Protein AF-A0A4V1RIG8-F1 (afdb_monomer_lite)

pLDDT: mean 75.15, std 14.85, range [46.91, 94.62]

Organism: NCBI:txid2316527

Foldseek 3Di:
DVLLVVLCVQLVVCVVVVVNVSNVVSVVVSVCVVVVVL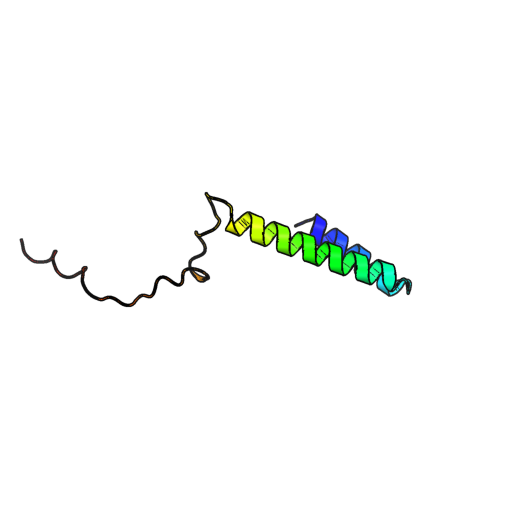VVQLPPPVRNPVPPVVDPPDPPDDDDPPPPPDD

Structure (mmCIF, N/CA/C/O backbone):
data_AF-A0A4V1RIG8-F1
#
_entry.id   AF-A0A4V1RIG8-F1
#
loop_
_atom_site.group_PDB
_atom_site.id
_atom_site.type_symbol
_atom_site.label_atom_id
_atom_site.label_alt_id
_atom_site.label_comp_id
_atom_site.label_asym_id
_atom_site.label_entity_id
_atom_site.label_seq_id
_atom_site.pdbx_PDB_ins_code
_atom_site.Cartn_x
_atom_site.Cartn_y
_atom_site.Cartn_z
_atom_site.occupancy
_atom_site.B_iso_or_equiv
_atom_site.auth_seq_id
_atom_site.auth_comp_id
_atom_site.auth_asym_id
_atom_site.auth_atom_id
_atom_site.pdbx_PDB_model_num
ATOM 1 N N . MET A 1 1 ? 2.302 7.254 -7.825 1.00 76.75 1 MET A N 1
ATOM 2 C CA . MET A 1 1 ? 2.723 7.133 -6.407 1.00 76.75 1 MET A CA 1
ATOM 3 C C . MET A 1 1 ? 1.693 7.656 -5.403 1.00 76.75 1 MET A C 1
ATOM 5 O O . MET A 1 1 ? 1.269 6.871 -4.568 1.00 76.75 1 MET A O 1
ATOM 9 N N . ILE A 1 2 ? 1.224 8.911 -5.485 1.00 88.44 2 ILE A N 1
ATOM 10 C CA . ILE A 1 2 ? 0.257 9.494 -4.517 1.00 88.44 2 ILE A CA 1
ATOM 11 C C . ILE A 1 2 ? -1.008 8.634 -4.320 1.00 88.44 2 ILE A C 1
ATOM 13 O O . ILE A 1 2 ? -1.435 8.417 -3.191 1.00 88.44 2 ILE A O 1
ATOM 17 N N . LEU A 1 3 ? -1.571 8.086 -5.402 1.00 85.62 3 LEU A N 1
ATOM 18 C CA . LEU A 1 3 ? -2.774 7.243 -5.340 1.00 85.62 3 LEU A CA 1
ATOM 19 C C . LEU A 1 3 ? -2.570 5.944 -4.544 1.00 85.62 3 LEU A C 1
ATOM 21 O O . LEU A 1 3 ? -3.487 5.493 -3.865 1.00 85.62 3 LEU A O 1
ATOM 25 N N . ILE A 1 4 ? -1.366 5.367 -4.586 1.00 85.19 4 ILE A N 1
ATOM 26 C CA . ILE A 1 4 ? -1.029 4.150 -3.834 1.00 85.19 4 ILE A CA 1
ATOM 27 C C . ILE A 1 4 ? -0.987 4.475 -2.339 1.00 85.19 4 ILE A C 1
ATOM 29 O O . ILE A 1 4 ? -1.594 3.768 -1.539 1.00 85.19 4 ILE A O 1
ATOM 33 N N . PHE A 1 5 ? -0.348 5.588 -1.963 1.00 87.56 5 PHE A N 1
ATOM 34 C CA . PHE A 1 5 ? -0.342 6.056 -0.576 1.00 87.56 5 PHE A CA 1
ATOM 35 C C . PHE A 1 5 ? -1.752 6.360 -0.071 1.00 87.56 5 PHE A C 1
ATOM 37 O O . PHE A 1 5 ? -2.110 5.923 1.018 1.00 87.56 5 PHE A O 1
ATOM 44 N N . ALA A 1 6 ? -2.580 7.036 -0.868 1.00 89.25 6 ALA A N 1
ATOM 45 C CA . ALA A 1 6 ? -3.970 7.301 -0.506 1.00 89.25 6 ALA A CA 1
ATOM 46 C C . ALA A 1 6 ? -4.763 6.000 -0.275 1.00 89.25 6 ALA A C 1
ATOM 48 O O . ALA A 1 6 ? -5.487 5.892 0.715 1.00 89.25 6 ALA A O 1
ATOM 49 N N . ALA A 1 7 ? -4.578 4.990 -1.134 1.00 85.81 7 ALA A N 1
ATOM 50 C CA . ALA A 1 7 ? -5.214 3.682 -0.984 1.00 85.81 7 ALA A CA 1
ATOM 51 C C . ALA A 1 7 ? -4.746 2.947 0.288 1.00 85.81 7 ALA A C 1
ATOM 53 O O . ALA A 1 7 ? -5.572 2.403 1.021 1.00 85.81 7 ALA A O 1
ATOM 54 N N . MET A 1 8 ? -3.446 2.978 0.598 1.00 85.81 8 MET A N 1
ATOM 55 C CA . MET A 1 8 ? -2.899 2.379 1.824 1.00 85.81 8 MET A CA 1
ATOM 56 C C . MET A 1 8 ? -3.378 3.096 3.092 1.00 85.81 8 MET A C 1
ATOM 58 O O . MET A 1 8 ? -3.741 2.441 4.069 1.00 85.81 8 MET A O 1
ATOM 62 N N . THR A 1 9 ? -3.459 4.426 3.077 1.00 89.25 9 THR A N 1
ATOM 63 C CA . THR A 1 9 ? -3.989 5.205 4.206 1.00 89.25 9 THR A CA 1
ATOM 64 C C . THR A 1 9 ? -5.474 4.921 4.430 1.00 89.25 9 THR A C 1
ATOM 66 O O . THR A 1 9 ?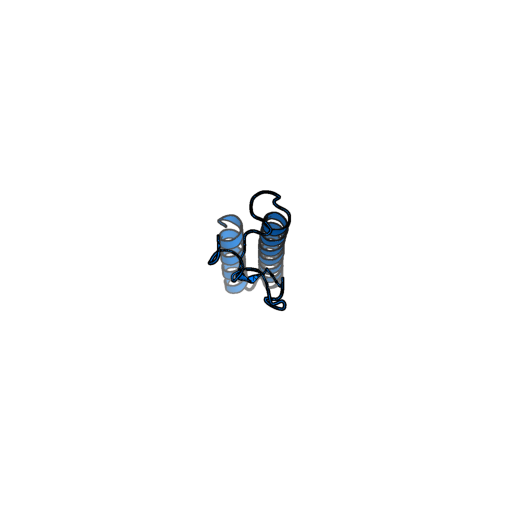 -5.898 4.710 5.566 1.00 89.25 9 THR A O 1
ATOM 69 N N . ALA A 1 10 ? -6.268 4.846 3.357 1.00 84.31 10 ALA A N 1
ATOM 70 C CA . ALA A 1 10 ? -7.685 4.492 3.436 1.00 84.31 10 ALA A CA 1
ATOM 71 C C . ALA A 1 10 ? -7.889 3.068 3.974 1.00 84.31 10 ALA A C 1
ATOM 73 O O . ALA A 1 10 ? -8.772 2.834 4.801 1.00 84.31 10 ALA A O 1
ATOM 74 N N . ALA A 1 11 ? -7.044 2.125 3.557 1.00 86.38 11 ALA A N 1
ATOM 75 C CA . ALA A 1 11 ? -7.052 0.774 4.090 1.00 86.38 11 ALA A CA 1
ATOM 76 C C . ALA A 1 11 ? -6.745 0.716 5.589 1.00 86.38 11 ALA A C 1
ATOM 78 O O . ALA A 1 11 ? -7.438 0.017 6.332 1.00 86.38 11 ALA A O 1
ATOM 79 N N . LEU A 1 12 ? -5.730 1.461 6.031 1.00 86.50 12 LEU A N 1
ATOM 80 C CA . LEU A 1 12 ? -5.345 1.536 7.436 1.00 86.50 12 LEU A CA 1
ATOM 81 C C . LEU A 1 12 ? -6.471 2.144 8.285 1.00 86.50 12 LEU A C 1
ATOM 83 O O . LEU A 1 12 ? -6.830 1.588 9.323 1.00 86.50 12 LEU A O 1
ATOM 87 N N . ALA A 1 13 ? -7.088 3.228 7.809 1.00 88.69 13 ALA A N 1
ATOM 88 C CA . ALA A 1 13 ? -8.235 3.848 8.469 1.00 88.69 13 ALA A CA 1
ATOM 89 C C . ALA A 1 13 ? -9.443 2.895 8.544 1.00 88.69 13 ALA A C 1
ATOM 91 O O . ALA A 1 13 ? -10.074 2.764 9.592 1.00 88.69 13 ALA A O 1
ATOM 92 N N . ALA A 1 14 ? -9.740 2.171 7.463 1.00 87.94 14 ALA A N 1
ATOM 93 C CA . ALA A 1 14 ? -10.827 1.195 7.439 1.00 87.94 14 ALA A CA 1
ATOM 94 C C . ALA A 1 14 ? -10.581 0.012 8.390 1.00 87.94 14 ALA A C 1
ATOM 96 O O . ALA A 1 14 ? -11.518 -0.460 9.036 1.00 87.94 14 ALA A O 1
ATOM 97 N N . ALA A 1 15 ? -9.334 -0.452 8.510 1.00 84.38 15 ALA A N 1
ATOM 98 C CA . ALA A 1 15 ? -8.958 -1.482 9.472 1.00 84.38 15 ALA A CA 1
ATOM 99 C C . ALA A 1 15 ? -9.129 -0.996 10.921 1.00 84.38 15 ALA A C 1
ATOM 101 O O . ALA A 1 15 ? -9.696 -1.725 11.735 1.00 84.38 15 ALA A O 1
ATOM 102 N N . ALA A 1 16 ? -8.725 0.245 11.221 1.00 86.19 16 ALA A N 1
ATOM 103 C CA . ALA A 1 16 ? -8.891 0.854 12.544 1.00 86.19 16 ALA A CA 1
ATOM 104 C C . ALA A 1 16 ? -10.369 0.996 12.958 1.00 86.19 16 ALA A C 1
ATOM 106 O O . ALA A 1 16 ? -10.702 0.852 14.130 1.00 86.19 16 ALA A O 1
ATOM 107 N N . LEU A 1 17 ? -11.265 1.219 11.993 1.00 90.50 17 LEU A N 1
ATOM 108 C CA . LEU A 1 17 ? -12.713 1.334 12.205 1.00 90.50 17 LEU A CA 1
ATOM 109 C C . LEU A 1 17 ? -13.456 -0.019 12.177 1.00 90.50 17 LEU A C 1
ATOM 111 O O . LEU A 1 17 ? -14.684 -0.050 12.228 1.00 90.50 17 LEU A O 1
ATOM 115 N N . GLY A 1 18 ? -12.745 -1.147 12.045 1.00 85.06 18 GLY A N 1
ATOM 116 C CA . GLY A 1 18 ? -13.349 -2.486 11.971 1.00 85.06 18 GLY A CA 1
ATOM 117 C C . GLY A 1 18 ? -14.065 -2.799 10.646 1.00 85.06 18 GLY A C 1
ATOM 118 O O . GLY A 1 18 ? -14.693 -3.851 10.503 1.00 85.06 18 GLY A O 1
ATOM 119 N N . LEU A 1 19 ? -13.941 -1.936 9.635 1.00 85.88 19 LEU A N 1
ATOM 120 C CA . LEU A 1 19 ? -14.562 -2.061 8.313 1.00 85.88 19 LEU A CA 1
ATOM 121 C C . LEU A 1 19 ? -13.746 -2.999 7.408 1.00 85.88 19 LEU A C 1
ATOM 123 O O . LEU A 1 19 ? -13.234 -2.605 6.358 1.00 85.88 19 LEU A O 1
ATOM 127 N N . ARG A 1 20 ? -13.641 -4.276 7.802 1.00 83.88 20 ARG A N 1
ATOM 128 C CA . ARG A 1 20 ? -12.764 -5.288 7.169 1.00 83.88 20 ARG A CA 1
ATOM 129 C C . ARG A 1 20 ? -12.934 -5.390 5.648 1.00 83.88 20 ARG A C 1
ATOM 131 O O . ARG A 1 20 ? -11.947 -5.517 4.931 1.00 83.88 20 ARG A O 1
ATOM 138 N N . ARG A 1 21 ? -14.175 -5.300 5.149 1.00 86.88 21 ARG A N 1
ATOM 139 C CA . ARG A 1 21 ? -14.489 -5.346 3.706 1.00 86.88 21 ARG A CA 1
ATOM 140 C C . ARG A 1 21 ? -13.925 -4.141 2.950 1.00 86.88 21 ARG A C 1
ATOM 142 O O . ARG A 1 21 ? -13.407 -4.302 1.852 1.00 86.88 21 ARG A O 1
ATOM 149 N N . LEU A 1 22 ? -14.014 -2.953 3.548 1.00 82.81 22 LEU A N 1
ATOM 150 C CA . LEU A 1 22 ? -13.521 -1.711 2.957 1.00 82.81 22 LEU A CA 1
ATOM 151 C C . LEU A 1 22 ? -11.986 -1.674 2.973 1.00 82.81 22 LEU A C 1
ATOM 153 O O . LEU A 1 22 ? -11.371 -1.298 1.980 1.00 82.81 22 LEU A O 1
ATOM 157 N N . GLY A 1 23 ? -11.374 -2.157 4.060 1.00 82.50 23 GLY A N 1
ATOM 158 C CA . GLY A 1 23 ? -9.924 -2.332 4.152 1.00 82.50 23 GLY A CA 1
ATOM 159 C C . GLY A 1 23 ? -9.398 -3.292 3.086 1.00 82.50 23 GLY A C 1
ATOM 160 O O . GLY A 1 23 ? -8.493 -2.940 2.338 1.00 82.50 23 GLY A O 1
ATOM 161 N N . ALA A 1 24 ? -10.018 -4.467 2.938 1.00 87.44 24 ALA A N 1
ATOM 162 C CA . ALA A 1 24 ? -9.646 -5.427 1.898 1.00 87.44 24 ALA A CA 1
ATOM 163 C C . ALA A 1 24 ? -9.785 -4.844 0.479 1.00 87.44 24 ALA A C 1
ATOM 165 O O . ALA A 1 24 ? -8.897 -5.032 -0.351 1.00 87.44 24 ALA A O 1
ATOM 166 N N . ALA A 1 25 ? -10.859 -4.094 0.208 1.00 89.25 25 ALA A N 1
ATOM 167 C CA . ALA A 1 25 ? -11.050 -3.424 -1.077 1.00 89.25 25 ALA A CA 1
ATOM 168 C C . ALA A 1 25 ? -9.970 -2.362 -1.352 1.00 89.25 25 ALA A C 1
ATOM 170 O O . ALA A 1 25 ? -9.459 -2.286 -2.466 1.00 89.25 25 ALA A O 1
ATOM 171 N N . ALA A 1 26 ? -9.575 -1.583 -0.342 1.00 86.12 26 ALA A N 1
ATOM 172 C CA . ALA A 1 26 ? -8.518 -0.582 -0.466 1.00 86.12 26 ALA A CA 1
ATOM 173 C C . ALA A 1 26 ? -7.121 -1.212 -0.658 1.00 86.12 26 ALA A C 1
ATOM 175 O O . ALA A 1 26 ? -6.332 -0.716 -1.463 1.00 86.12 26 ALA A O 1
ATOM 176 N N . LEU A 1 27 ? -6.841 -2.346 -0.000 1.00 89.06 27 LEU A N 1
ATOM 177 C CA . LEU A 1 27 ? -5.640 -3.159 -0.251 1.00 89.06 27 LEU A CA 1
ATOM 178 C C . LEU A 1 27 ? -5.593 -3.650 -1.701 1.00 89.06 27 LEU A C 1
ATOM 180 O O . LEU A 1 27 ? -4.577 -3.487 -2.374 1.00 89.06 27 LEU A O 1
ATOM 184 N N . LEU A 1 28 ? -6.699 -4.218 -2.191 1.00 93.12 28 LEU A N 1
ATOM 185 C CA . LEU A 1 28 ? -6.812 -4.692 -3.572 1.00 93.12 28 LEU A CA 1
ATOM 186 C C . LEU A 1 28 ? -6.651 -3.550 -4.577 1.00 93.12 28 LEU A C 1
ATOM 188 O O . LEU A 1 28 ? -5.930 -3.701 -5.559 1.00 93.12 28 LEU A O 1
ATOM 192 N N . ALA A 1 29 ? -7.261 -2.395 -4.316 1.00 89.75 29 ALA A N 1
ATOM 193 C CA . ALA A 1 29 ? -7.099 -1.213 -5.155 1.00 89.75 29 ALA A CA 1
ATOM 194 C C . ALA A 1 29 ? -5.633 -0.751 -5.205 1.00 89.75 29 ALA A C 1
ATOM 196 O O . ALA A 1 29 ? -5.115 -0.479 -6.287 1.00 89.75 29 ALA A O 1
ATOM 197 N N . GLY A 1 30 ? -4.942 -0.723 -4.061 1.00 91.25 30 GLY A N 1
ATOM 198 C CA . GLY A 1 30 ? -3.513 -0.409 -3.999 1.00 91.25 30 GLY A CA 1
ATOM 199 C C . GLY A 1 30 ? -2.653 -1.403 -4.781 1.00 91.25 30 GLY A C 1
ATOM 200 O O . GLY A 1 30 ? -1.759 -0.990 -5.520 1.00 91.25 30 GLY A O 1
ATOM 201 N N . LEU A 1 31 ? -2.963 -2.699 -4.685 1.00 92.00 31 LEU A N 1
ATOM 202 C CA . LEU A 1 31 ? -2.278 -3.747 -5.440 1.00 92.00 31 LEU A CA 1
ATOM 203 C C . LEU A 1 31 ? -2.463 -3.573 -6.953 1.00 92.00 31 LEU A C 1
ATOM 205 O O . LEU A 1 31 ? -1.481 -3.614 -7.690 1.00 92.00 31 LEU A O 1
ATOM 209 N N . VAL A 1 32 ? -3.696 -3.338 -7.411 1.00 94.62 32 VAL A N 1
ATOM 210 C CA . VAL A 1 32 ? -4.004 -3.117 -8.834 1.00 94.62 32 VAL A CA 1
ATOM 211 C C . VAL A 1 32 ? -3.314 -1.860 -9.358 1.00 94.62 32 VAL A C 1
ATOM 213 O O . VAL A 1 32 ? -2.750 -1.890 -10.448 1.00 94.62 32 VAL A O 1
ATOM 216 N N . LEU A 1 33 ? -3.298 -0.773 -8.582 1.00 90.44 33 LEU A N 1
ATOM 217 C CA . LEU A 1 33 ? -2.592 0.457 -8.948 1.00 90.44 33 LEU A CA 1
ATOM 218 C C . LEU A 1 33 ? -1.079 0.238 -9.064 1.00 90.44 33 LEU A C 1
ATOM 220 O O . LEU A 1 33 ? -0.481 0.685 -10.041 1.00 90.44 33 LEU A O 1
ATOM 224 N N . SER A 1 34 ? -0.464 -0.461 -8.105 1.00 89.00 34 SER A N 1
ATOM 225 C CA . SER A 1 34 ? 0.963 -0.805 -8.166 1.00 89.00 34 SER A CA 1
ATOM 226 C C . SER A 1 34 ? 1.284 -1.699 -9.359 1.00 89.00 34 SER A C 1
ATOM 228 O O . SER A 1 34 ? 2.209 -1.400 -10.109 1.00 89.00 34 SER A O 1
ATOM 230 N N . ALA A 1 35 ? 0.514 -2.770 -9.564 1.00 90.75 35 ALA A N 1
ATOM 231 C CA . ALA A 1 35 ? 0.710 -3.685 -10.684 1.00 90.75 35 ALA A CA 1
ATOM 232 C C . ALA A 1 35 ? 0.511 -2.976 -12.032 1.00 90.75 35 ALA A C 1
ATOM 234 O O . ALA A 1 35 ? 1.301 -3.172 -12.948 1.00 90.75 35 ALA A O 1
ATOM 235 N N . GLY A 1 36 ? -0.500 -2.113 -12.143 1.00 89.00 36 GLY A N 1
ATOM 236 C CA . GLY A 1 36 ? -0.754 -1.316 -13.339 1.00 89.00 36 GLY A CA 1
ATOM 237 C C . GLY A 1 36 ? 0.389 -0.355 -13.658 1.00 89.00 36 GLY A C 1
ATOM 238 O O . GLY A 1 36 ? 0.838 -0.325 -14.799 1.00 89.00 36 GLY A O 1
ATOM 239 N N . LEU A 1 37 ? 0.907 0.377 -12.661 1.00 86.38 37 LEU A N 1
ATOM 240 C CA . LEU A 1 37 ? 2.080 1.239 -12.856 1.00 86.38 37 LEU A CA 1
ATOM 241 C C . LEU A 1 37 ? 3.317 0.431 -13.256 1.00 86.38 37 LEU A C 1
ATOM 243 O O . LEU A 1 37 ? 4.048 0.846 -14.143 1.00 86.38 37 LEU A O 1
ATOM 247 N N . PHE A 1 38 ? 3.535 -0.722 -12.629 1.00 84.00 38 PHE A N 1
ATOM 248 C CA . PHE A 1 38 ? 4.663 -1.593 -12.948 1.00 84.00 38 PHE A CA 1
ATOM 249 C C . PHE A 1 38 ? 4.594 -2.129 -14.387 1.00 84.00 38 PHE A C 1
ATOM 251 O O . PHE A 1 38 ? 5.586 -2.102 -15.110 1.00 84.00 38 PHE A O 1
ATOM 258 N N . LEU A 1 39 ? 3.413 -2.575 -14.826 1.00 85.56 39 LEU A N 1
ATOM 259 C CA . LEU A 1 39 ? 3.187 -3.040 -16.196 1.00 85.56 39 LEU A CA 1
ATOM 260 C C . LEU A 1 39 ? 3.294 -1.907 -17.217 1.00 85.56 39 LEU A C 1
ATOM 262 O O . LEU A 1 39 ? 3.824 -2.129 -18.303 1.00 85.56 39 LEU A O 1
ATOM 266 N N . PHE A 1 40 ? 2.798 -0.716 -16.872 1.00 83.12 40 PHE A N 1
ATOM 267 C CA . PHE A 1 40 ? 2.954 0.485 -17.687 1.00 83.12 40 PHE A CA 1
ATOM 268 C C . PHE A 1 40 ? 4.431 0.819 -17.887 1.00 83.12 40 PHE A C 1
ATOM 270 O O . PHE A 1 40 ? 4.846 1.012 -19.026 1.00 83.12 40 PHE A O 1
ATOM 277 N N . GLU A 1 41 ? 5.218 0.803 -16.809 1.00 78.69 41 GLU A N 1
ATOM 278 C CA . GLU A 1 41 ? 6.652 1.064 -16.878 1.00 78.69 41 GLU A CA 1
ATOM 279 C C . GLU A 1 41 ? 7.333 0.058 -17.807 1.00 78.69 41 GLU A C 1
ATOM 281 O O . GLU A 1 41 ? 7.985 0.462 -18.758 1.00 78.69 41 GLU A O 1
ATOM 286 N N . ILE A 1 42 ? 7.082 -1.244 -17.627 1.00 74.88 42 ILE A N 1
ATOM 287 C CA . ILE A 1 42 ? 7.642 -2.319 -18.470 1.00 74.88 42 ILE A CA 1
ATOM 288 C C . ILE A 1 42 ? 7.263 -2.182 -19.951 1.00 74.88 42 ILE A C 1
ATOM 290 O O . ILE A 1 42 ? 8.059 -2.514 -20.828 1.00 74.88 42 ILE A O 1
ATOM 294 N N . HIS A 1 43 ? 6.042 -1.737 -20.253 1.00 75.50 43 HIS A N 1
ATOM 295 C CA . HIS A 1 43 ? 5.593 -1.539 -21.634 1.00 75.50 43 HIS A CA 1
ATOM 296 C C . HIS A 1 43 ? 5.982 -0.175 -22.220 1.00 75.50 43 HIS A C 1
ATOM 298 O O . HIS A 1 43 ? 5.780 0.034 -23.421 1.00 75.50 43 HIS A O 1
ATOM 304 N N . SER A 1 44 ? 6.538 0.746 -21.424 1.00 71.12 44 SER A N 1
ATOM 305 C CA . SER A 1 44 ? 7.070 2.008 -21.935 1.00 71.12 44 SER A CA 1
ATOM 306 C C . SER A 1 44 ? 8.205 1.707 -22.913 1.00 71.12 44 SER A C 1
ATOM 308 O O . SER A 1 44 ? 9.186 1.052 -22.566 1.00 71.12 44 SER A O 1
ATOM 310 N N . ARG A 1 45 ? 8.089 2.180 -24.162 1.00 61.78 45 ARG A N 1
ATOM 311 C CA . ARG A 1 45 ? 9.162 2.035 -25.165 1.00 61.78 45 ARG A CA 1
ATOM 312 C C . ARG A 1 45 ? 10.435 2.787 -24.777 1.00 61.78 45 ARG A C 1
ATOM 314 O O . ARG A 1 45 ? 11.490 2.462 -25.313 1.00 61.78 45 ARG A O 1
ATOM 321 N N . GLU A 1 46 ? 10.313 3.789 -23.913 1.00 65.56 46 GLU A N 1
ATOM 322 C CA . GLU A 1 46 ? 11.405 4.677 -23.516 1.00 65.56 46 GLU A CA 1
ATOM 323 C C . GLU A 1 46 ? 12.115 4.150 -22.255 1.00 65.56 46 GLU A C 1
ATOM 325 O O . GLU A 1 46 ? 13.343 4.152 -22.218 1.00 65.56 46 GLU A O 1
ATOM 330 N N . ASP A 1 47 ? 11.372 3.573 -21.298 1.00 61.88 47 ASP A N 1
ATOM 331 C CA . ASP A 1 47 ? 11.900 3.184 -19.975 1.00 61.88 47 ASP A CA 1
ATOM 332 C C . ASP A 1 47 ? 11.802 1.679 -19.650 1.00 61.88 47 ASP A C 1
ATOM 334 O O . ASP A 1 47 ? 12.510 1.169 -18.778 1.00 61.88 47 ASP A O 1
ATOM 338 N N . GLY A 1 48 ? 10.964 0.922 -20.362 1.00 57.59 48 GLY A N 1
ATOM 339 C CA . GLY A 1 48 ? 10.478 -0.387 -19.908 1.00 57.59 48 GLY A CA 1
ATOM 340 C C . GLY A 1 48 ? 11.451 -1.559 -19.953 1.00 57.59 48 GLY A C 1
ATOM 341 O O . GLY A 1 48 ? 11.205 -2.589 -19.327 1.00 57.59 48 GLY A O 1
ATOM 342 N N . PHE A 1 49 ? 12.592 -1.394 -20.624 1.00 56.78 49 PHE A N 1
ATOM 343 C CA . PHE A 1 49 ? 13.690 -2.370 -20.637 1.00 56.78 49 PHE A CA 1
ATOM 344 C C . PHE A 1 49 ? 15.048 -1.772 -20.246 1.00 56.78 49 PHE A C 1
ATOM 346 O O . PHE A 1 49 ? 16.055 -2.479 -20.265 1.00 56.78 49 PHE A O 1
ATOM 353 N N . ALA A 1 50 ? 15.097 -0.501 -19.838 1.00 56.72 50 ALA A N 1
ATOM 354 C CA . ALA A 1 50 ? 16.332 0.163 -19.419 1.00 56.72 50 ALA A CA 1
ATOM 355 C C . ALA A 1 50 ? 16.769 -0.217 -17.990 1.00 56.72 50 ALA A C 1
ATOM 357 O O . ALA A 1 50 ? 17.676 0.398 -17.436 1.00 56.72 50 ALA A O 1
ATOM 358 N N . MET A 1 51 ? 16.133 -1.222 -17.378 1.00 62.34 51 MET A N 1
ATOM 359 C CA . MET A 1 51 ? 16.462 -1.715 -16.043 1.00 62.34 51 MET A CA 1
ATOM 360 C C . MET A 1 51 ? 17.518 -2.828 -16.137 1.00 62.34 51 MET A C 1
ATOM 362 O O . MET A 1 51 ? 17.168 -3.977 -16.433 1.00 62.34 51 MET A O 1
ATOM 366 N N . PRO A 1 52 ? 18.812 -2.536 -15.877 1.00 60.31 52 PRO A N 1
ATOM 367 C CA . PRO A 1 52 ? 19.893 -3.511 -16.040 1.00 60.31 52 PRO A CA 1
ATOM 368 C C . PRO A 1 52 ? 19.719 -4.767 -15.175 1.00 60.31 52 PRO A C 1
ATOM 370 O O . PRO A 1 52 ? 20.173 -5.836 -15.561 1.0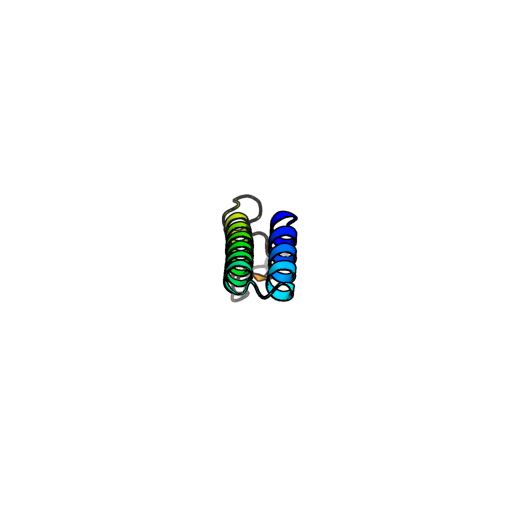0 60.31 52 PRO A O 1
ATOM 373 N N . TRP A 1 53 ? 18.998 -4.680 -14.052 1.00 67.75 53 TRP A N 1
ATOM 374 C CA . TRP A 1 53 ? 18.703 -5.824 -13.180 1.00 67.75 53 TRP A CA 1
ATOM 375 C C . TRP A 1 53 ? 17.645 -6.797 -13.728 1.00 67.75 53 TRP A C 1
ATOM 377 O O . TRP A 1 53 ? 17.537 -7.911 -13.221 1.00 67.75 53 TRP A O 1
ATOM 387 N N . LEU A 1 54 ? 16.849 -6.396 -14.726 1.00 64.50 54 LEU A N 1
ATOM 388 C CA . LEU A 1 54 ? 15.828 -7.241 -15.366 1.00 64.50 54 LEU A CA 1
ATOM 389 C C . LEU A 1 54 ? 16.337 -7.874 -16.677 1.00 64.50 54 LEU A C 1
ATOM 391 O O . LEU A 1 54 ? 15.704 -8.774 -17.227 1.00 64.50 54 LEU A O 1
ATOM 395 N N . SER A 1 55 ? 17.478 -7.401 -17.191 1.00 66.25 55 SER A N 1
ATOM 396 C CA . SER A 1 55 ? 18.083 -7.895 -18.426 1.00 66.25 55 SER A CA 1
ATOM 397 C C . SER A 1 55 ? 18.737 -9.256 -18.208 1.00 66.25 55 SER A C 1
ATOM 399 O O . SER A 1 55 ? 19.865 -9.360 -17.743 1.00 66.25 55 SER A O 1
ATOM 401 N N . THR A 1 56 ? 18.057 -10.323 -18.621 1.00 64.38 56 THR A N 1
ATOM 402 C CA . THR A 1 56 ? 18.604 -11.690 -18.615 1.00 64.38 56 THR A CA 1
ATOM 403 C C . THR A 1 56 ? 19.424 -12.007 -19.867 1.00 64.38 56 THR A C 1
ATOM 405 O O . THR A 1 56 ? 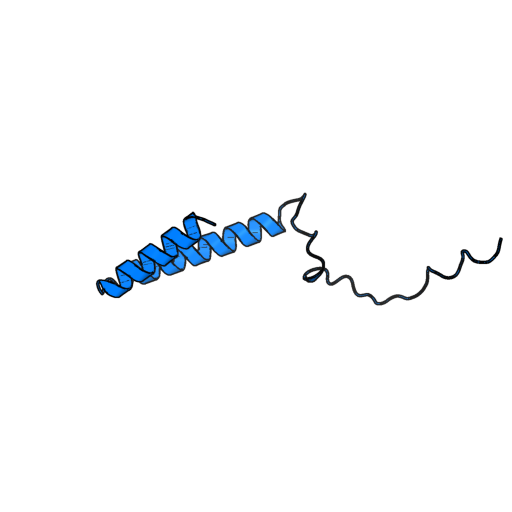19.562 -13.181 -20.223 1.00 64.38 56 THR A O 1
ATOM 408 N N . ARG A 1 57 ? 19.945 -10.998 -20.588 1.00 60.81 57 ARG A N 1
ATOM 409 C CA . ARG A 1 57 ? 20.871 -11.254 -21.698 1.00 60.81 57 ARG A CA 1
ATOM 410 C C . ARG A 1 57 ? 22.155 -11.779 -21.072 1.00 60.81 57 ARG A C 1
ATOM 412 O O . ARG A 1 57 ? 22.989 -11.002 -20.630 1.00 60.81 57 ARG A O 1
ATOM 419 N N . GLY A 1 58 ? 22.238 -13.103 -20.975 1.00 53.97 58 GLY A N 1
ATOM 420 C CA . GLY A 1 58 ? 23.376 -13.803 -20.417 1.00 53.97 58 GLY A CA 1
ATOM 421 C C . GLY A 1 58 ? 24.668 -13.236 -20.983 1.00 53.97 58 GLY A C 1
ATOM 422 O O . GLY A 1 58 ? 24.899 -13.269 -22.193 1.00 53.97 58 GLY A O 1
ATOM 423 N N . GLU A 1 59 ? 25.513 -12.736 -20.089 1.00 56.19 59 GLU A N 1
ATOM 424 C CA . GLU A 1 59 ? 26.955 -12.695 -20.280 1.00 56.19 59 GLU A CA 1
ATOM 425 C C . GLU A 1 59 ? 27.430 -14.143 -20.435 1.00 56.19 59 GLU A C 1
ATOM 427 O O . GLU A 1 59 ? 27.848 -14.813 -19.497 1.00 56.19 59 GLU A O 1
ATOM 432 N N . GLY A 1 60 ? 27.241 -14.672 -21.635 1.00 61.12 60 GLY A N 1
ATOM 433 C CA . GLY A 1 60 ? 27.456 -16.069 -21.960 1.00 61.12 60 GLY A CA 1
ATOM 434 C C . GLY A 1 60 ? 27.897 -16.232 -23.402 1.00 61.12 60 GLY A C 1
ATOM 435 O O . GLY A 1 60 ? 27.383 -17.112 -24.065 1.00 61.12 60 GLY A O 1
ATOM 436 N N . THR A 1 61 ? 28.791 -15.357 -23.872 1.00 48.62 61 THR A N 1
ATOM 437 C CA . THR A 1 61 ? 29.743 -15.518 -24.996 1.00 48.62 61 THR A CA 1
ATOM 438 C C . THR A 1 61 ? 30.537 -14.203 -25.043 1.00 48.62 61 THR A C 1
ATOM 440 O O . THR A 1 61 ? 29.974 -13.162 -25.356 1.00 48.62 61 THR A O 1
ATOM 443 N N . GLY A 1 62 ? 31.800 -14.116 -24.630 1.00 53.75 62 GLY A N 1
ATOM 444 C CA . GLY A 1 62 ? 32.891 -14.908 -25.179 1.00 53.75 62 GLY A CA 1
ATOM 445 C C . GLY A 1 62 ? 33.209 -14.425 -26.597 1.00 53.75 62 GLY A C 1
ATOM 446 O O . GLY A 1 62 ? 32.673 -14.975 -27.549 1.00 53.75 62 GLY A O 1
ATOM 447 N N . GLY A 1 63 ? 34.079 -13.416 -26.732 1.00 49.22 63 GLY A N 1
ATOM 448 C CA . GLY A 1 63 ? 34.806 -13.154 -27.982 1.00 49.22 63 GLY A CA 1
ATOM 449 C C . GLY A 1 63 ? 34.392 -11.923 -28.793 1.00 49.22 63 GLY A C 1
ATOM 450 O O . GLY A 1 63 ? 33.781 -12.066 -29.844 1.00 49.22 63 GLY A O 1
ATOM 451 N N . ALA A 1 64 ? 34.826 -10.724 -28.386 1.00 51.16 64 ALA A N 1
ATOM 452 C CA . ALA A 1 64 ? 35.004 -9.607 -29.331 1.00 51.16 64 ALA A CA 1
ATOM 453 C C . ALA A 1 64 ? 35.925 -8.461 -28.860 1.00 51.16 64 ALA A C 1
ATOM 455 O O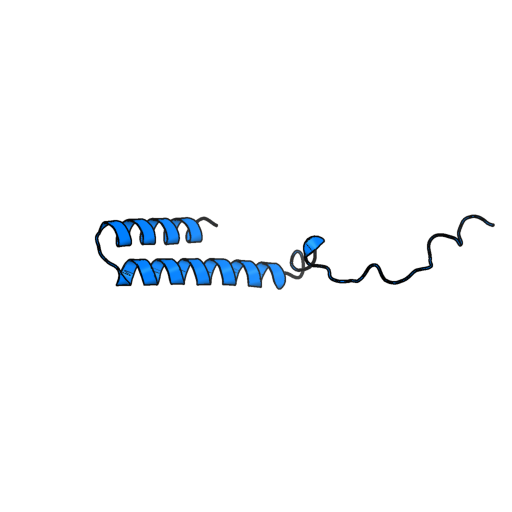 . ALA A 1 64 ? 36.141 -7.549 -29.639 1.00 51.16 64 ALA A O 1
ATOM 456 N N . ALA A 1 65 ? 36.502 -8.483 -27.652 1.00 51.00 65 ALA A N 1
ATOM 457 C CA . ALA A 1 65 ? 37.340 -7.383 -27.142 1.00 51.00 65 ALA A CA 1
ATOM 458 C C . ALA A 1 65 ? 38.840 -7.743 -27.124 1.00 51.00 65 ALA A C 1
ATOM 460 O O . ALA A 1 65 ? 39.530 -7.572 -26.125 1.00 51.00 65 ALA A O 1
ATOM 461 N N . GLY A 1 66 ? 39.325 -8.332 -28.219 1.00 50.34 66 GLY A N 1
ATOM 462 C CA . GLY A 1 66 ? 40.719 -8.762 -28.379 1.00 50.34 66 GLY A CA 1
ATOM 463 C C . GLY A 1 66 ? 41.180 -8.777 -29.836 1.00 50.34 66 GLY A C 1
ATOM 464 O O . GLY A 1 66 ? 42.033 -9.584 -30.190 1.00 50.34 66 GLY A O 1
ATOM 465 N N . ARG A 1 67 ? 40.579 -7.951 -30.705 1.00 58.84 67 ARG A N 1
ATOM 466 C CA . ARG A 1 67 ? 40.945 -7.851 -32.132 1.00 58.84 67 ARG A CA 1
ATOM 467 C C . ARG A 1 67 ? 41.344 -6.439 -32.567 1.00 58.84 67 ARG A C 1
ATOM 469 O O . ARG A 1 67 ? 41.435 -6.181 -33.760 1.00 58.84 67 ARG A O 1
ATOM 476 N N . ASP A 1 68 ? 41.668 -5.575 -31.607 1.00 52.25 68 ASP A N 1
ATOM 477 C CA . ASP A 1 68 ? 41.924 -4.155 -31.873 1.00 52.25 68 ASP A CA 1
ATOM 478 C C . ASP A 1 68 ? 43.361 -3.754 -31.480 1.00 52.25 68 ASP A C 1
ATOM 480 O O . ASP A 1 68 ? 43.738 -2.594 -31.572 1.00 52.25 68 ASP A O 1
ATOM 484 N N . ALA A 1 69 ? 44.182 -4.715 -31.036 1.00 54.72 69 ALA A N 1
ATOM 485 C CA . ALA A 1 69 ? 45.554 -4.480 -30.573 1.00 54.72 69 ALA A CA 1
ATOM 486 C C . ALA A 1 69 ? 46.641 -4.767 -31.630 1.00 54.72 69 ALA A C 1
ATOM 488 O O . ALA A 1 69 ? 47.822 -4.759 -31.294 1.00 54.72 69 ALA A O 1
ATOM 489 N N . VAL A 1 70 ? 46.277 -5.032 -32.890 1.00 54.28 70 VAL A N 1
ATOM 490 C CA . VAL A 1 70 ? 47.247 -5.220 -33.982 1.00 54.28 70 VAL A CA 1
ATOM 491 C C . VAL A 1 70 ? 46.684 -4.658 -35.288 1.00 54.28 70 VAL A C 1
ATOM 493 O O . VAL A 1 70 ? 45.968 -5.357 -36.004 1.00 54.28 70 VAL A O 1
ATOM 496 N N . ALA A 1 71 ? 47.020 -3.404 -35.585 1.00 46.91 71 ALA A N 1
ATOM 497 C CA . ALA A 1 71 ? 47.181 -2.870 -36.939 1.00 46.91 71 ALA A CA 1
ATOM 498 C C . ALA A 1 71 ? 48.016 -1.587 -36.875 1.00 46.91 71 ALA A C 1
ATOM 500 O O . ALA A 1 71 ? 47.648 -0.695 -36.078 1.00 46.91 71 ALA A O 1
#

Secondary structure (DSSP, 8-state):
-HHHHHHHHHHHHHHHTT-HHHHHHHHHHHHHHHHHHHHHHHH-TTTTT--TTT---------SSSSSS--

Radius of gyration: 22.43 Å; chains: 1; bounding box: 62×26×50 Å

Sequence (71 aa):
MILIFAAMTAALAAAA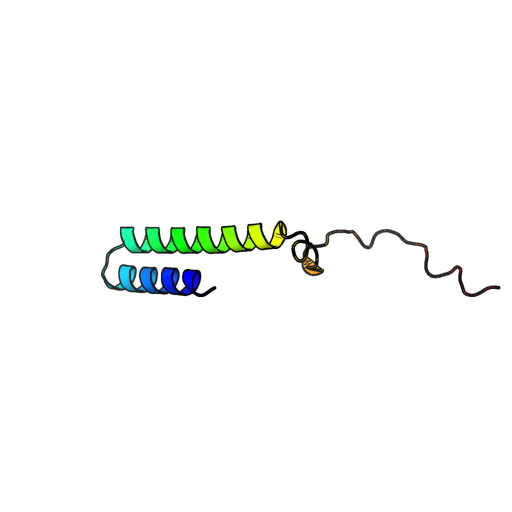LGLRRLGAAALLAGLVLSAGLFLFEIHSREDGFAMPWLSTRGEGTGGAAGRDAVA